Protein AF-A0A836TSU8-F1 (afdb_monomer)

Structure (mmCIF, N/CA/C/O backbone):
data_AF-A0A836TSU8-F1
#
_entry.id   AF-A0A836TSU8-F1
#
loop_
_atom_site.group_PDB
_atom_site.id
_atom_site.type_symbol
_atom_site.label_atom_id
_atom_site.label_alt_id
_atom_site.label_comp_id
_atom_site.label_asym_id
_atom_site.label_entity_id
_atom_site.label_seq_id
_atom_site.pdbx_PDB_ins_code
_atom_site.Cartn_x
_atom_site.Cartn_y
_atom_site.Cartn_z
_atom_site.occupancy
_atom_site.B_iso_or_equiv
_atom_site.auth_seq_id
_atom_site.auth_comp_id
_atom_site.auth_asym_id
_atom_site.auth_atom_id
_atom_site.pdbx_PDB_model_num
ATOM 1 N N . ILE A 1 1 ? -10.716 -6.071 -5.472 1.00 65.69 1 ILE A N 1
ATOM 2 C CA . ILE A 1 1 ? -11.653 -4.915 -5.455 1.00 65.69 1 ILE A CA 1
ATOM 3 C C . ILE A 1 1 ? -12.298 -4.671 -6.818 1.00 65.69 1 ILE A C 1
ATOM 5 O O . ILE A 1 1 ? -13.514 -4.618 -6.895 1.00 65.69 1 ILE A O 1
ATOM 9 N N . THR A 1 2 ? -11.527 -4.596 -7.903 1.00 78.69 2 THR A N 1
ATOM 10 C CA . THR A 1 2 ? -12.040 -4.320 -9.260 1.00 78.69 2 THR A CA 1
ATOM 11 C C . THR A 1 2 ? -12.744 -5.498 -9.937 1.00 78.69 2 THR A C 1
ATOM 13 O O . THR A 1 2 ? -13.247 -5.361 -11.046 1.00 78.69 2 THR A O 1
ATOM 16 N N . SER A 1 3 ? -12.811 -6.645 -9.266 1.00 74.44 3 SER A N 1
ATOM 17 C CA . SER A 1 3 ? -13.555 -7.835 -9.679 1.00 74.44 3 SER A CA 1
ATOM 18 C C . SER A 1 3 ? -14.935 -7.957 -9.020 1.00 74.44 3 SER A C 1
ATOM 20 O O . SER A 1 3 ? -15.532 -9.024 -9.043 1.00 74.44 3 SER A O 1
ATOM 22 N N . GLY A 1 4 ? -15.430 -6.902 -8.360 1.00 77.06 4 GLY A N 1
ATOM 23 C CA . GLY A 1 4 ? -16.757 -6.915 -7.726 1.00 77.06 4 GLY A CA 1
ATOM 24 C C . GLY A 1 4 ? -16.895 -7.859 -6.524 1.00 77.06 4 GLY A C 1
ATOM 25 O O . GLY A 1 4 ? -18.009 -8.129 -6.095 1.00 77.06 4 GLY A O 1
ATOM 26 N N . GLY A 1 5 ? -15.782 -8.357 -5.977 1.00 75.56 5 GLY A N 1
ATOM 27 C CA . GLY A 1 5 ? -15.793 -9.352 -4.899 1.00 75.56 5 GLY A CA 1
ATOM 28 C C . GLY A 1 5 ? -15.712 -10.800 -5.386 1.00 75.56 5 GLY A C 1
ATOM 29 O O . GLY A 1 5 ? -15.772 -11.704 -4.560 1.00 75.56 5 GLY A O 1
ATOM 30 N N . ASP A 1 6 ? -15.528 -11.022 -6.691 1.00 78.25 6 ASP A N 1
ATOM 31 C CA . ASP A 1 6 ? -15.241 -12.351 -7.226 1.00 78.25 6 ASP A CA 1
ATOM 32 C C . ASP A 1 6 ? -13.926 -12.896 -6.644 1.00 78.25 6 ASP A C 1
ATOM 34 O O . ASP A 1 6 ? -12.904 -12.192 -6.623 1.00 78.25 6 ASP A O 1
ATOM 38 N N . LEU A 1 7 ? -13.991 -14.138 -6.158 1.00 73.56 7 LEU A N 1
ATOM 39 C CA . LEU A 1 7 ? -12.885 -14.878 -5.560 1.00 73.56 7 LEU A CA 1
ATOM 40 C C . LEU A 1 7 ? -11.924 -15.429 -6.620 1.00 73.56 7 LEU A C 1
ATOM 42 O O . LEU A 1 7 ? -10.752 -15.635 -6.301 1.00 73.56 7 LEU A O 1
ATOM 46 N N . ASP A 1 8 ? -12.363 -15.604 -7.873 1.00 78.31 8 ASP A N 1
ATOM 47 C CA . ASP A 1 8 ? -11.490 -16.019 -8.976 1.00 78.31 8 ASP A CA 1
ATOM 48 C C . ASP A 1 8 ? -11.496 -15.021 -10.146 1.00 78.31 8 ASP A C 1
ATOM 50 O O . ASP A 1 8 ? -11.971 -15.307 -11.246 1.00 78.31 8 ASP A O 1
ATOM 54 N N . PRO A 1 9 ? -10.942 -13.811 -9.935 1.00 78.38 9 PRO A N 1
ATOM 55 C CA . PRO A 1 9 ? -10.928 -12.791 -10.967 1.00 78.38 9 PRO A CA 1
ATOM 56 C C . PRO A 1 9 ? -10.131 -13.228 -12.203 1.00 78.38 9 PRO A C 1
ATOM 58 O O . PRO A 1 9 ? -9.090 -13.884 -12.060 1.00 78.38 9 PRO A O 1
ATOM 61 N N . PRO A 1 10 ? -10.535 -12.785 -13.410 1.00 83.88 10 PRO A N 1
ATOM 62 C CA . PRO A 1 10 ? -9.866 -13.129 -14.656 1.00 83.88 10 PRO A CA 1
ATOM 63 C C . PRO A 1 10 ? -8.353 -12.894 -14.595 1.00 83.88 10 PRO A C 1
ATOM 65 O O . PRO A 1 10 ? -7.883 -11.835 -14.171 1.00 83.88 10 PRO A O 1
ATOM 68 N N . LYS A 1 11 ? -7.569 -13.861 -15.088 1.00 84.25 11 LYS A N 1
ATOM 69 C CA . LYS A 1 11 ? -6.092 -13.818 -15.071 1.00 84.25 11 LYS A CA 1
ATOM 70 C C . LYS A 1 11 ? -5.525 -12.532 -15.689 1.00 84.25 11 LYS A C 1
ATOM 72 O O . LYS A 1 11 ? -4.544 -11.995 -15.186 1.00 84.25 11 LYS A O 1
ATOM 77 N N . VAL A 1 12 ? -6.182 -12.006 -16.726 1.00 85.81 12 VAL A N 1
ATOM 78 C CA . VAL A 1 12 ? -5.814 -10.742 -17.391 1.00 85.81 12 VAL A CA 1
ATOM 79 C C . VAL A 1 12 ? -5.868 -9.557 -16.424 1.00 85.81 12 VAL A C 1
ATOM 81 O O . VAL A 1 12 ? -4.962 -8.730 -16.418 1.00 85.81 12 VAL A O 1
ATOM 84 N N . GLN A 1 13 ? -6.882 -9.496 -15.559 1.00 86.19 13 GLN A N 1
ATOM 85 C CA . GLN A 1 13 ? -7.024 -8.426 -14.574 1.00 86.19 13 GLN A CA 1
ATOM 86 C C . GLN A 1 13 ? -5.899 -8.478 -13.535 1.00 86.19 13 GLN A C 1
ATOM 88 O O . GLN A 1 13 ? -5.337 -7.441 -13.194 1.00 86.19 13 GLN A O 1
ATOM 93 N N . ARG A 1 14 ? -5.518 -9.678 -13.073 1.00 85.00 14 ARG A N 1
ATOM 94 C CA . ARG A 1 14 ? -4.384 -9.852 -12.147 1.00 85.00 14 ARG A CA 1
ATOM 95 C C . ARG A 1 14 ? -3.070 -9.357 -12.761 1.00 85.00 14 ARG A C 1
ATOM 97 O O . ARG A 1 14 ? -2.346 -8.609 -12.113 1.00 85.00 14 ARG A O 1
ATOM 104 N N . VAL A 1 15 ? -2.788 -9.742 -14.010 1.00 90.38 15 VAL A N 1
ATOM 105 C CA . VAL A 1 15 ? -1.570 -9.322 -14.727 1.00 90.38 15 VAL A CA 1
ATOM 106 C C . VAL A 1 15 ? -1.554 -7.810 -14.943 1.00 90.38 15 VAL A C 1
ATOM 108 O O . VAL A 1 15 ? -0.536 -7.181 -14.677 1.00 90.38 15 VAL A O 1
ATOM 111 N N . PHE A 1 16 ? -2.682 -7.215 -15.340 1.00 91.12 16 PHE A N 1
ATOM 112 C CA . PHE A 1 16 ? -2.798 -5.767 -15.519 1.00 91.12 16 PHE A CA 1
ATOM 113 C C . PHE A 1 16 ? -2.39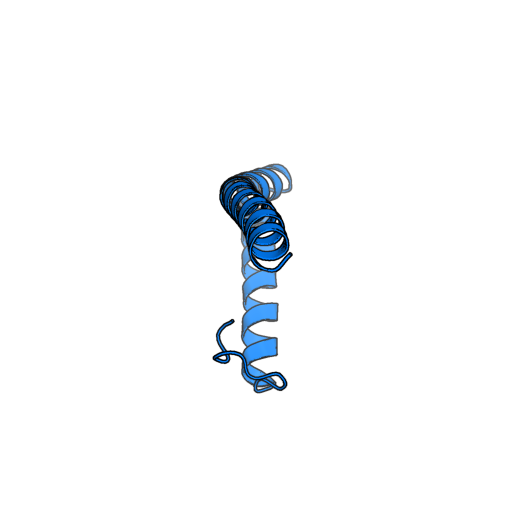7 -4.991 -14.255 1.00 91.12 16 PHE A C 1
ATOM 115 O O . PHE A 1 16 ? -1.540 -4.111 -14.328 1.00 91.12 16 PHE A O 1
ATOM 122 N N . TRP A 1 17 ? -2.961 -5.346 -13.094 1.00 90.44 17 TRP A N 1
ATOM 123 C CA . TRP A 1 17 ? -2.641 -4.671 -11.830 1.00 90.44 17 TRP A CA 1
ATOM 124 C C . TRP A 1 17 ? -1.181 -4.875 -11.413 1.00 90.44 17 TRP A C 1
ATOM 126 O O . TRP A 1 17 ? -0.527 -3.905 -11.037 1.00 90.44 17 TRP A O 1
ATOM 136 N N . ALA A 1 18 ? -0.644 -6.092 -11.555 1.00 91.56 18 ALA A N 1
ATOM 137 C CA . ALA A 1 18 ? 0.752 -6.383 -11.224 1.00 91.56 18 ALA A CA 1
ATOM 138 C C . ALA A 1 18 ? 1.742 -5.595 -12.103 1.00 91.56 18 ALA A C 1
ATOM 140 O O . ALA A 1 18 ? 2.720 -5.038 -11.606 1.00 91.56 18 ALA A O 1
ATOM 141 N N . THR A 1 19 ? 1.489 -5.510 -13.413 1.00 94.94 19 THR A N 1
ATOM 142 C CA . THR A 1 19 ? 2.339 -4.733 -14.324 1.00 94.94 19 THR A CA 1
ATOM 143 C C . THR A 1 19 ? 2.234 -3.238 -14.042 1.00 94.94 19 THR A C 1
ATOM 145 O O . THR A 1 19 ? 3.254 -2.552 -14.022 1.00 94.94 19 THR A O 1
ATOM 148 N N . MET A 1 20 ? 1.028 -2.726 -13.787 1.00 94.19 20 MET A N 1
ATOM 149 C CA . MET A 1 20 ? 0.816 -1.308 -13.494 1.00 94.19 20 MET A CA 1
ATOM 150 C C . MET A 1 20 ? 1.552 -0.875 -12.219 1.00 94.19 20 MET A C 1
ATOM 152 O O . MET A 1 20 ? 2.218 0.158 -12.222 1.00 94.19 20 MET A O 1
ATOM 156 N N . GLU A 1 21 ? 1.508 -1.687 -11.161 1.00 91.75 21 GLU A N 1
ATOM 157 C CA . GLU A 1 21 ? 2.248 -1.433 -9.921 1.00 91.75 21 GLU A CA 1
ATOM 158 C C . GLU A 1 21 ? 3.770 -1.425 -10.152 1.00 91.75 21 GLU A C 1
ATOM 160 O O . GLU A 1 21 ? 4.460 -0.508 -9.704 1.00 91.75 21 GLU A O 1
ATOM 165 N N . GLY A 1 22 ? 4.289 -2.375 -10.940 1.00 92.75 22 GLY A N 1
ATOM 166 C CA . GLY A 1 22 ? 5.704 -2.414 -11.321 1.00 92.75 22 GLY A CA 1
ATOM 167 C C . GLY A 1 22 ? 6.157 -1.185 -12.119 1.00 92.75 22 GLY A C 1
ATOM 168 O O . GLY A 1 22 ? 7.236 -0.648 -11.867 1.00 92.75 22 GLY A O 1
ATOM 169 N N . VAL A 1 23 ? 5.325 -0.694 -13.044 1.00 95.38 23 VAL A N 1
ATOM 170 C CA . VAL A 1 23 ? 5.608 0.530 -13.813 1.00 95.38 23 VAL A CA 1
ATOM 171 C C . VAL A 1 23 ? 5.644 1.753 -12.898 1.00 95.38 23 VAL A C 1
ATOM 173 O O . VAL A 1 23 ? 6.574 2.552 -12.993 1.00 95.38 23 VAL A O 1
ATOM 176 N N . ILE A 1 24 ? 4.680 1.890 -11.984 1.00 91.69 24 ILE A N 1
ATOM 177 C CA . ILE A 1 24 ? 4.650 2.999 -11.018 1.00 91.69 24 ILE A CA 1
ATOM 178 C C . ILE A 1 24 ? 5.913 2.978 -10.149 1.00 91.69 24 ILE A C 1
ATOM 180 O O . ILE A 1 24 ? 6.569 4.009 -9.998 1.00 91.69 24 ILE A O 1
ATOM 184 N N . ALA A 1 25 ? 6.298 1.807 -9.634 1.00 90.94 25 ALA A N 1
ATOM 185 C CA . ALA A 1 25 ? 7.513 1.654 -8.841 1.00 90.94 25 ALA A CA 1
ATOM 186 C C . ALA A 1 25 ? 8.774 2.046 -9.632 1.00 90.94 25 ALA A C 1
ATOM 188 O O . ALA A 1 25 ? 9.612 2.790 -9.121 1.00 90.94 25 ALA A O 1
ATOM 189 N N . ALA A 1 26 ? 8.892 1.607 -10.890 1.00 92.38 26 ALA A N 1
ATOM 190 C CA . ALA A 1 26 ? 10.018 1.951 -11.756 1.00 92.38 26 ALA A CA 1
ATOM 191 C C . ALA A 1 26 ? 10.105 3.463 -12.032 1.00 92.38 26 ALA A C 1
ATOM 193 O O . ALA A 1 26 ? 11.188 4.043 -11.951 1.00 92.38 26 ALA A O 1
ATOM 194 N N . VAL A 1 27 ? 8.971 4.115 -12.307 1.00 91.81 27 VAL A N 1
ATOM 195 C CA . VAL A 1 27 ? 8.904 5.566 -12.544 1.00 91.81 27 VAL A CA 1
ATOM 196 C C . VAL A 1 27 ? 9.281 6.350 -11.286 1.00 91.81 27 VAL A C 1
ATOM 198 O O . VAL A 1 27 ? 10.071 7.289 -11.368 1.00 91.81 27 VAL A O 1
ATOM 201 N N . LEU A 1 28 ? 8.771 5.956 -10.115 1.00 88.75 28 LEU A N 1
ATOM 202 C CA . LEU A 1 28 ? 9.092 6.617 -8.846 1.00 88.75 28 LEU A CA 1
ATOM 203 C C . LEU A 1 28 ? 10.575 6.474 -8.485 1.00 88.75 28 LEU A C 1
ATOM 205 O O . LEU A 1 28 ? 11.200 7.451 -8.067 1.00 88.75 28 LEU A O 1
ATOM 209 N N . LEU A 1 29 ? 11.155 5.291 -8.710 1.00 89.25 29 LEU A N 1
ATOM 210 C CA . LEU A 1 29 ? 12.586 5.060 -8.520 1.00 89.25 29 LEU A CA 1
ATOM 211 C C . LEU A 1 29 ? 13.436 5.909 -9.463 1.00 89.25 29 LEU A C 1
ATOM 213 O O . LEU A 1 29 ? 14.421 6.496 -9.023 1.00 89.25 29 LEU A O 1
ATOM 217 N N . MET A 1 30 ? 13.057 6.004 -10.737 1.00 90.31 30 MET A N 1
ATOM 218 C CA . MET A 1 30 ? 13.809 6.779 -11.722 1.00 90.31 30 MET A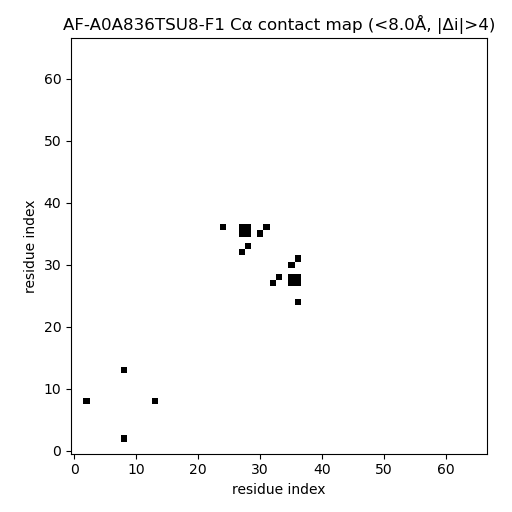 CA 1
ATOM 219 C C . MET A 1 30 ? 13.706 8.292 -11.478 1.00 90.31 30 MET A C 1
ATOM 221 O O . MET A 1 30 ? 14.691 9.003 -11.651 1.00 90.31 30 MET A O 1
ATOM 225 N N . GLY A 1 31 ? 12.533 8.786 -11.071 1.00 84.44 31 GLY A N 1
ATOM 226 C CA . GLY A 1 31 ? 12.285 10.216 -10.877 1.00 84.44 31 GLY A CA 1
ATOM 227 C C . GLY A 1 31 ? 12.802 10.780 -9.551 1.00 84.44 31 GLY A C 1
ATOM 228 O O . GLY A 1 31 ? 13.261 11.918 -9.516 1.00 84.44 31 GLY A O 1
ATOM 229 N N . GLY A 1 32 ? 12.742 10.012 -8.458 1.00 80.25 32 GLY A N 1
ATOM 230 C CA . GLY A 1 32 ? 13.115 10.511 -7.126 1.00 80.25 32 GLY A CA 1
ATOM 231 C C . GLY A 1 32 ? 13.674 9.463 -6.162 1.00 80.25 32 GLY A C 1
ATOM 232 O O . GLY A 1 32 ? 13.835 9.746 -4.971 1.00 80.25 32 GLY A O 1
ATOM 233 N N . GLY A 1 33 ? 13.986 8.261 -6.654 1.00 85.88 33 GLY A N 1
ATOM 234 C CA . GLY A 1 33 ? 14.651 7.211 -5.888 1.00 85.88 33 GLY A CA 1
ATOM 235 C C . GLY A 1 33 ? 13.843 6.689 -4.697 1.00 85.88 33 GLY A C 1
ATOM 236 O O . GLY A 1 33 ? 12.612 6.716 -4.668 1.00 85.88 33 GLY A O 1
ATOM 237 N N . LEU A 1 34 ? 14.562 6.196 -3.686 1.00 84.44 34 LEU A N 1
ATOM 238 C CA . LEU A 1 34 ? 13.975 5.589 -2.487 1.00 84.44 34 LEU A CA 1
ATOM 239 C C . LEU A 1 34 ? 13.129 6.577 -1.670 1.00 84.44 34 LEU A C 1
ATOM 241 O O . LEU A 1 34 ? 12.097 6.196 -1.121 1.00 84.44 34 LEU A O 1
ATOM 245 N N . LEU A 1 35 ? 13.544 7.846 -1.610 1.00 87.69 35 LEU A N 1
ATOM 246 C CA . LEU A 1 35 ? 12.826 8.869 -0.852 1.00 87.69 35 LEU A CA 1
ATOM 247 C C . LEU A 1 35 ? 11.441 9.129 -1.459 1.00 87.69 35 LEU A C 1
ATOM 249 O O . LEU A 1 35 ? 10.456 9.176 -0.728 1.00 87.69 35 LEU A O 1
ATOM 253 N N . ALA A 1 36 ? 11.346 9.216 -2.791 1.00 86.25 36 ALA A N 1
ATOM 254 C CA . ALA A 1 36 ? 10.067 9.388 -3.477 1.00 86.25 36 ALA A CA 1
ATOM 255 C C . ALA A 1 36 ? 9.115 8.205 -3.245 1.00 86.25 36 ALA A C 1
ATOM 257 O O . ALA A 1 36 ? 7.930 8.420 -2.983 1.00 86.25 36 ALA A O 1
ATOM 258 N N . LEU A 1 37 ? 9.630 6.968 -3.269 1.00 88.00 37 LEU A N 1
ATOM 259 C CA . LEU A 1 37 ? 8.842 5.788 -2.900 1.00 88.00 37 LEU A CA 1
ATOM 260 C C . LEU A 1 37 ? 8.319 5.889 -1.465 1.00 88.00 37 LEU A C 1
ATOM 262 O O . LEU A 1 37 ? 7.131 5.689 -1.226 1.00 88.00 37 LEU A O 1
ATOM 266 N N . GLN A 1 38 ? 9.185 6.225 -0.508 1.00 87.50 38 GLN A N 1
ATOM 267 C CA . GLN A 1 38 ? 8.802 6.311 0.897 1.00 87.50 38 GLN A CA 1
ATOM 268 C C . GLN A 1 38 ? 7.736 7.387 1.125 1.00 87.50 38 GLN A C 1
ATOM 270 O O . GLN A 1 38 ? 6.750 7.137 1.815 1.00 87.50 38 GLN A O 1
ATOM 275 N N . THR A 1 39 ? 7.890 8.565 0.516 1.00 90.75 39 THR A N 1
ATOM 276 C CA . THR A 1 39 ? 6.893 9.636 0.608 1.00 90.75 39 THR A CA 1
ATOM 277 C C . THR A 1 39 ? 5.559 9.214 0.001 1.00 90.75 39 THR A C 1
ATOM 279 O O . THR A 1 39 ? 4.527 9.430 0.632 1.00 90.75 39 THR A O 1
ATOM 282 N N . ALA A 1 40 ? 5.555 8.570 -1.171 1.00 89.38 40 ALA A N 1
ATOM 283 C CA . ALA A 1 40 ? 4.329 8.076 -1.797 1.00 89.38 40 ALA A CA 1
ATOM 284 C C . ALA A 1 40 ? 3.615 7.030 -0.919 1.00 89.38 40 ALA A C 1
ATOM 286 O O . ALA A 1 40 ? 2.396 7.093 -0.735 1.00 89.38 40 ALA A O 1
ATOM 287 N N . VAL A 1 41 ? 4.371 6.106 -0.321 1.00 91.31 41 VAL A N 1
ATOM 288 C CA . VAL A 1 41 ? 3.833 5.076 0.581 1.00 91.31 41 VAL A CA 1
ATOM 289 C C . VAL A 1 41 ? 3.286 5.691 1.869 1.00 91.31 41 VAL A C 1
ATOM 291 O O . VAL A 1 41 ? 2.192 5.335 2.291 1.00 91.31 41 VAL A O 1
ATOM 294 N N . VAL A 1 42 ? 3.986 6.645 2.488 1.00 93.44 42 VAL A N 1
ATOM 295 C CA . VAL A 1 42 ? 3.496 7.310 3.710 1.00 93.44 42 VAL A CA 1
ATOM 296 C C . VAL A 1 42 ? 2.256 8.157 3.415 1.00 93.44 42 VAL A C 1
ATOM 298 O O . VAL A 1 42 ? 1.281 8.094 4.165 1.00 93.44 42 VAL A O 1
ATOM 301 N N . ALA A 1 43 ? 2.255 8.903 2.307 1.00 93.62 43 ALA A N 1
ATOM 302 C CA . ALA A 1 43 ? 1.134 9.751 1.910 1.00 93.62 43 ALA A CA 1
ATOM 303 C C . ALA A 1 43 ? -0.149 8.949 1.639 1.00 93.62 43 ALA A C 1
ATOM 305 O O . ALA A 1 43 ? -1.241 9.404 1.972 1.00 93.62 43 ALA A O 1
ATOM 306 N N . THR A 1 44 ? -0.026 7.750 1.064 1.00 92.12 44 THR A N 1
ATOM 307 C CA . THR A 1 44 ? -1.163 6.852 0.795 1.00 92.12 44 THR A CA 1
ATOM 308 C C . THR A 1 44 ? -1.531 5.980 1.999 1.00 92.12 44 THR A C 1
ATOM 310 O O . THR A 1 44 ? -2.710 5.721 2.240 1.00 92.12 44 THR A O 1
ATOM 313 N N . GLY A 1 45 ? -0.547 5.563 2.797 1.00 93.12 45 GLY A N 1
ATOM 314 C CA . GLY A 1 45 ? -0.737 4.688 3.952 1.00 93.12 45 GLY A CA 1
ATOM 315 C C . GLY A 1 45 ? -1.404 5.375 5.141 1.00 93.12 45 GLY A C 1
ATOM 316 O O . GLY A 1 45 ? -2.237 4.763 5.804 1.00 93.12 45 GLY A O 1
ATOM 317 N N . LEU A 1 46 ? -1.097 6.650 5.400 1.00 95.25 46 LEU A N 1
ATOM 318 C CA . LEU A 1 46 ? -1.667 7.397 6.526 1.00 95.25 46 LEU A CA 1
ATOM 319 C C . LEU A 1 46 ? -3.209 7.510 6.483 1.00 95.25 46 LEU A C 1
ATOM 321 O O . LEU A 1 46 ? -3.847 7.157 7.480 1.00 95.25 46 LEU A O 1
ATOM 325 N N . PRO A 1 47 ? -3.853 7.942 5.376 1.00 94.56 47 PRO A N 1
ATOM 326 C CA . PRO A 1 47 ? -5.314 7.970 5.310 1.00 94.56 47 PRO A CA 1
ATOM 327 C C . PRO A 1 47 ? -5.923 6.562 5.388 1.00 94.56 47 PRO A C 1
ATOM 329 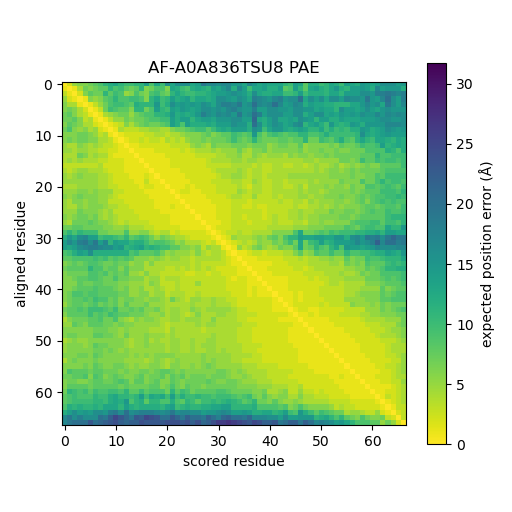O O . PRO A 1 47 ? -6.966 6.383 6.014 1.00 94.56 47 PRO A O 1
ATOM 332 N N . PHE A 1 48 ? -5.263 5.543 4.825 1.00 94.50 48 PHE A N 1
ATOM 333 C CA . PHE A 1 48 ? -5.731 4.158 4.925 1.00 94.50 48 PHE A CA 1
ATOM 334 C C . PHE A 1 48 ? -5.659 3.622 6.364 1.00 94.50 48 PHE A C 1
ATOM 336 O O . PHE A 1 48 ? -6.587 2.960 6.824 1.00 94.50 48 PHE A O 1
ATOM 343 N N . ALA A 1 49 ? -4.616 3.976 7.119 1.00 95.12 49 ALA A N 1
ATOM 344 C CA . ALA A 1 49 ? -4.502 3.638 8.535 1.00 95.12 49 ALA A CA 1
ATOM 345 C C . ALA A 1 49 ? -5.660 4.229 9.356 1.00 95.12 49 ALA A C 1
ATOM 347 O O . ALA A 1 49 ? -6.218 3.540 10.210 1.00 95.12 49 ALA A O 1
ATOM 348 N N . ALA A 1 50 ? -6.083 5.462 9.060 1.00 95.94 50 ALA A N 1
ATOM 349 C CA . ALA A 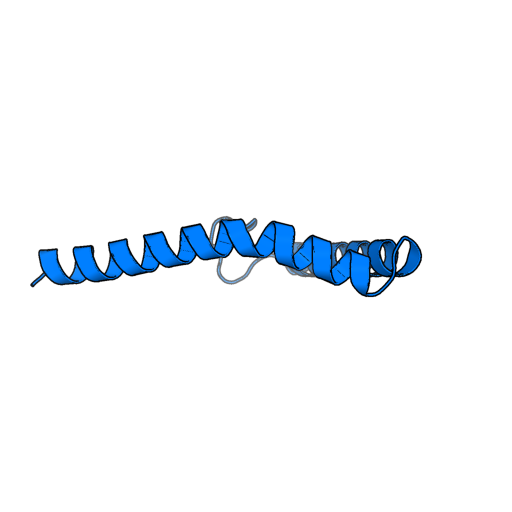1 50 ? -7.254 6.059 9.702 1.00 95.94 50 ALA A CA 1
ATOM 350 C C . ALA A 1 50 ? -8.534 5.242 9.437 1.00 95.94 50 ALA A C 1
ATOM 352 O O . ALA A 1 50 ? -9.306 4.986 10.361 1.00 95.94 50 ALA A O 1
ATOM 353 N N . VAL A 1 51 ? -8.730 4.763 8.202 1.00 96.25 51 VAL A N 1
ATOM 354 C CA . VAL A 1 51 ? -9.850 3.870 7.854 1.00 96.25 51 VAL A CA 1
ATOM 355 C C . VAL A 1 51 ? -9.772 2.553 8.632 1.00 96.25 51 VAL A C 1
ATOM 357 O O . VAL A 1 51 ? -10.777 2.122 9.193 1.00 96.25 51 VAL A O 1
ATOM 360 N N . LEU A 1 52 ? -8.595 1.930 8.730 1.00 95.62 52 LEU A N 1
ATOM 361 C CA . LEU A 1 52 ? -8.408 0.688 9.492 1.00 95.62 52 LEU A CA 1
ATOM 362 C C . LEU A 1 52 ? -8.709 0.860 10.988 1.00 95.62 52 LEU A C 1
ATOM 364 O O . LEU A 1 52 ? -9.303 -0.030 11.603 1.00 95.62 52 LEU A O 1
ATOM 368 N N . LEU A 1 53 ? -8.352 2.005 11.576 1.00 96.81 53 LEU A N 1
ATOM 369 C CA . LEU A 1 53 ? -8.701 2.325 12.961 1.00 96.81 53 LEU A CA 1
ATOM 370 C C . LEU A 1 53 ? -10.218 2.450 13.137 1.00 96.81 53 LEU A C 1
ATOM 372 O O . LEU A 1 53 ? -10.772 1.872 14.071 1.00 96.81 53 LEU A O 1
ATOM 376 N N . LEU A 1 54 ? -10.903 3.137 12.218 1.00 96.81 54 LEU A N 1
ATOM 377 C CA . LEU A 1 54 ? -12.365 3.226 12.233 1.00 96.81 54 LEU A CA 1
ATOM 378 C C . LEU A 1 54 ? -13.017 1.847 12.099 1.00 96.81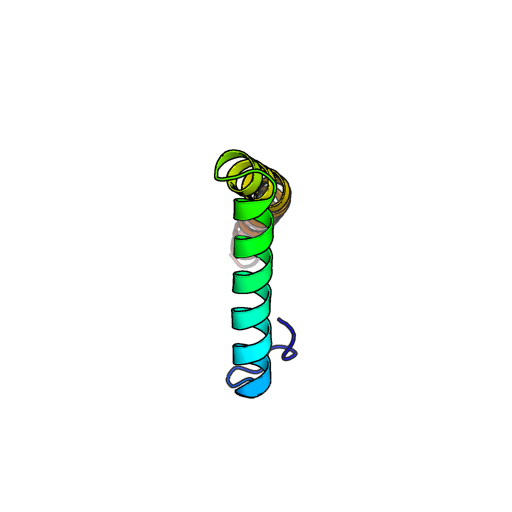 54 LEU A C 1
ATOM 380 O O . LEU A 1 54 ? -13.934 1.540 12.854 1.00 96.81 54 LEU A O 1
ATOM 384 N N . LEU A 1 55 ? -12.521 0.997 11.197 1.00 96.56 55 LEU A N 1
ATOM 385 C CA . LEU A 1 55 ? -13.011 -0.373 11.033 1.00 96.56 55 LEU A CA 1
ATOM 386 C C . LEU A 1 55 ? -12.809 -1.204 12.302 1.00 96.56 55 LEU A C 1
ATOM 388 O O . LEU A 1 55 ? -13.721 -1.917 12.710 1.00 96.56 55 LEU A O 1
ATOM 392 N N . SER A 1 56 ? -11.659 -1.066 12.962 1.00 96.25 56 SER A N 1
ATOM 393 C CA . SER A 1 56 ? -11.370 -1.751 14.227 1.00 96.25 56 SER A CA 1
ATOM 394 C C . SER A 1 56 ? -12.338 -1.322 15.334 1.00 96.25 56 SER A C 1
ATOM 396 O O . SER A 1 56 ? -12.873 -2.160 16.058 1.00 96.25 5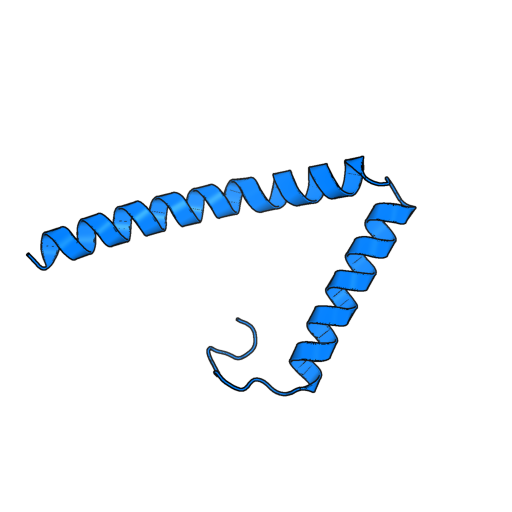6 SER A O 1
ATOM 398 N N . ILE A 1 57 ? -12.623 -0.019 15.438 1.00 96.12 57 ILE A N 1
ATOM 399 C CA . ILE A 1 57 ? -13.596 0.520 16.397 1.00 96.12 57 ILE A CA 1
ATOM 400 C C . ILE A 1 57 ? -15.006 0.011 16.075 1.00 96.12 57 ILE A C 1
ATOM 402 O O . ILE A 1 57 ? -15.711 -0.437 16.979 1.00 96.12 57 ILE A O 1
ATOM 406 N N . SER A 1 58 ? -15.419 0.056 14.807 1.00 94.38 58 SER A N 1
ATOM 407 C CA . SER A 1 58 ? -16.726 -0.434 14.355 1.00 94.38 58 SER A CA 1
ATOM 408 C C . SER A 1 58 ? -16.901 -1.925 14.623 1.00 94.38 58 SER A C 1
ATOM 410 O O . SER A 1 58 ? -17.960 -2.326 15.093 1.00 94.38 58 SER A O 1
ATOM 412 N N . LEU A 1 59 ? -15.859 -2.730 14.406 1.00 95.25 59 LEU A N 1
ATOM 413 C CA . LEU A 1 59 ? -15.873 -4.161 14.694 1.00 95.25 59 LEU A CA 1
ATOM 414 C C . LEU A 1 59 ? -16.083 -4.422 16.189 1.00 95.25 59 LEU A C 1
ATOM 416 O O . LEU A 1 59 ? -16.977 -5.175 16.560 1.00 95.25 59 LEU A O 1
ATOM 420 N N . VAL A 1 60 ? -15.322 -3.748 17.059 1.00 95.25 60 VAL A N 1
ATOM 421 C CA . VAL A 1 60 ? -15.476 -3.887 18.518 1.00 95.25 60 VAL A CA 1
ATOM 422 C C . VAL A 1 60 ? -16.853 -3.413 18.988 1.00 95.25 60 VAL A C 1
ATOM 424 O O . VAL A 1 60 ? -17.420 -3.999 19.906 1.00 95.25 60 VAL A O 1
ATOM 427 N N . ARG A 1 61 ? -17.408 -2.355 18.386 1.00 91.31 61 ARG A N 1
ATOM 428 C CA . ARG A 1 61 ? -18.760 -1.868 18.710 1.00 91.31 61 ARG A CA 1
ATOM 429 C C . ARG A 1 61 ? -19.841 -2.840 18.249 1.00 91.31 61 ARG A C 1
ATOM 431 O O . ARG A 1 61 ? -20.731 -3.110 19.043 1.00 91.31 61 ARG A O 1
ATOM 438 N N . GLY A 1 62 ? -19.728 -3.393 17.042 1.00 92.88 62 GLY A N 1
ATOM 439 C CA . GLY A 1 62 ? -20.646 -4.410 16.525 1.00 92.88 62 GLY A CA 1
ATOM 440 C C . GLY A 1 62 ? -20.653 -5.655 17.407 1.00 92.88 62 GLY A C 1
ATOM 441 O O . GLY A 1 62 ? -21.694 -6.030 17.927 1.00 92.88 62 GLY A O 1
ATOM 442 N N . MET A 1 63 ? -19.470 -6.186 17.735 1.00 92.94 63 MET A N 1
ATOM 443 C CA . MET A 1 63 ? -19.349 -7.330 18.649 1.00 92.94 63 MET A CA 1
ATOM 444 C C . MET A 1 63 ? -19.933 -7.070 20.048 1.00 92.94 63 MET A C 1
ATOM 446 O O . MET A 1 63 ? -20.366 -8.008 20.703 1.00 92.94 63 MET A O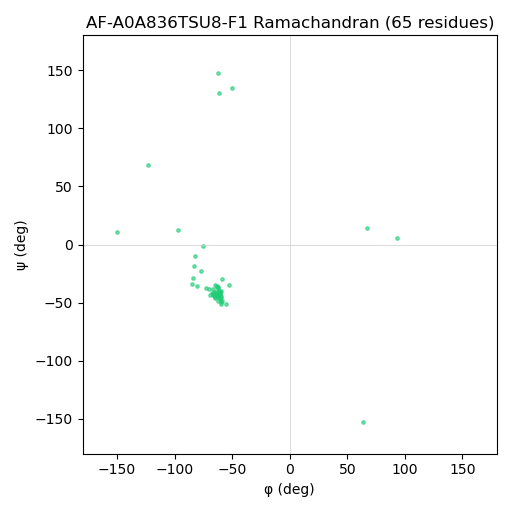 1
ATOM 450 N N . LYS A 1 64 ? -19.931 -5.817 20.526 1.00 89.25 64 LYS A N 1
ATOM 451 C CA . LYS A 1 64 ? -20.554 -5.419 21.803 1.00 89.25 64 LYS A CA 1
ATOM 452 C C . LYS A 1 64 ? -22.057 -5.144 21.702 1.00 89.25 64 LYS A C 1
ATOM 454 O O . LYS A 1 64 ? -22.696 -5.053 22.738 1.00 89.25 64 LYS A O 1
ATOM 459 N N . GLN A 1 65 ? -22.593 -4.913 20.505 1.00 84.00 65 GLN A N 1
ATOM 460 C CA . GLN A 1 65 ? -24.037 -4.790 20.275 1.00 84.00 65 GLN A CA 1
ATOM 461 C C . GLN A 1 65 ? -24.691 -6.160 20.093 1.00 84.00 65 GLN A C 1
ATOM 463 O O . GLN A 1 65 ? -25.863 -6.312 20.423 1.00 84.00 65 GLN A O 1
ATOM 468 N N . ASP A 1 66 ? -23.928 -7.130 19.586 1.00 74.69 66 ASP A N 1
ATO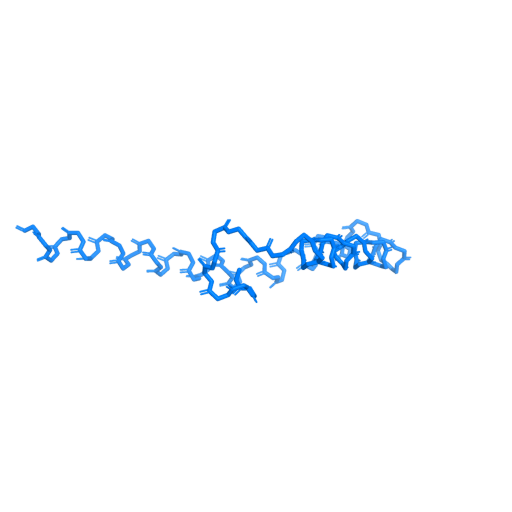M 469 C CA . ASP A 1 66 ? -24.361 -8.516 19.401 1.00 74.69 66 ASP A CA 1
ATOM 470 C C . ASP A 1 66 ? -24.254 -9.369 20.688 1.00 74.69 66 ASP A C 1
ATOM 472 O O . ASP A 1 66 ? -24.745 -10.499 20.705 1.00 74.69 66 ASP A O 1
ATOM 476 N N . ALA A 1 67 ? -23.616 -8.850 21.749 1.00 56.31 67 ALA A N 1
ATOM 477 C CA . ALA A 1 67 ? -23.434 -9.493 23.060 1.00 56.31 67 ALA A CA 1
ATOM 478 C C . ALA A 1 67 ? -24.340 -8.871 24.131 1.00 56.31 67 ALA A C 1
ATOM 480 O O . ALA A 1 67 ? -24.903 -9.647 24.936 1.00 56.31 67 ALA A O 1
#

Sequence (67 aa):
ITSGGDLDPPKVQRVFWATMEGVIAAVLLMGGGLLALQTAVVATGLPFAAVLLLLSISLVRGMKQDA

Mean predicted aligned error: 6.59 Å

Foldseek 3Di:
DVQPPDPDDDPVVVVVVVVVVVVVVVVQCVPPRPVSVVCVCCVVVVVVVVVVVVVVVVVVVVVVVVD

Secondary structure (DSSP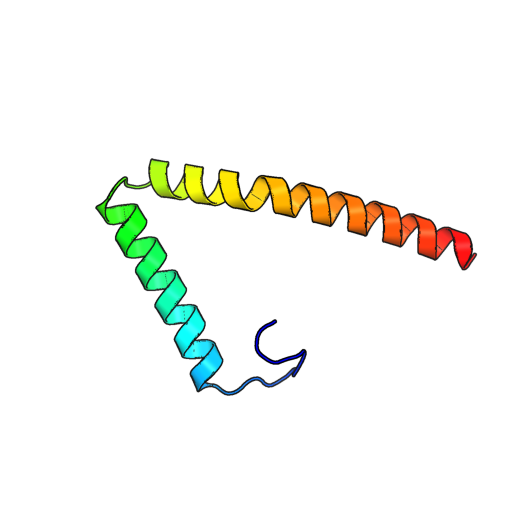, 8-state):
-TTTT-SS--HHHHHHHHHHHHHHHHHHHHHHHHHHHHHHHHHHHHHHHHHHHHHHHHHHHHHHH--

pLDDT: mean 88.31, std 7.93, range [56.31, 96.81]

Radius of gyration: 17.51 Å; Cα contacts (8 Å, |Δi|>4): 11; chains: 1; bounding box: 39×26×40 Å

Solvent-accessible surface area (backbone atoms only — not comparable to full-atom values): 3893 Å² total; per-residue (Å²): 116,96,52,82,73,52,91,78,57,59,70,67,60,56,52,51,54,55,52,51,51,52,50,52,52,51,50,34,42,73,74,50,31,70,63,43,46,50,50,54,50,53,66,57,45,52,64,49,50,54,51,51,52,52,50,52,53,50,51,56,51,50,60,59,71,78,102